Protein AF-A0A7K0PR00-F1 (afdb_monomer_lite)

Secondary structure (DSSP, 8-state):
--HHHHHHHHHHHHHHHHHHHHHHHH-HHHHHHHTT----HHHHHHHHHHHHHHHHHHHHHHHHHH------S--

pLDDT: mean 88.57, std 14.06, range [36.75, 98.0]

Foldseek 3Di:
DPLLVVLVVLQVVLVVLLVVLVCLQVPVVVVCVVVVHDPDPVSSVVSNVVSVVSNVVSVVSNVVSPPPDPPDPPD

Radius of gyration: 16.84 Å; chains: 1; bounding box: 43×29×36 Å

Sequence (75 aa):
MNYPAIRKTLQAGSIVFGASALFLLILPKLFLDLLALDTSDDLIWSMRMIGITVFALAGNMWNNASQSSDTRVGN

Structure (mmCIF, N/CA/C/O backbone):
data_AF-A0A7K0PR00-F1
#
_entry.id   AF-A0A7K0PR00-F1
#
loop_
_atom_site.group_PDB
_atom_site.id
_atom_site.type_symbol
_atom_site.label_atom_id
_atom_site.label_alt_id
_atom_site.label_comp_id
_atom_site.label_asym_id
_atom_site.label_entity_id
_atom_site.label_seq_id
_atom_site.pdbx_PDB_ins_code
_atom_site.Cartn_x
_atom_site.Cartn_y
_atom_site.Cartn_z
_atom_site.occupancy
_atom_site.B_iso_or_equiv
_atom_site.auth_seq_id
_atom_site.auth_comp_id
_atom_site.auth_asym_id
_atom_site.auth_atom_id
_atom_site.pdbx_PDB_model_num
ATOM 1 N N . MET A 1 1 ? 23.529 -7.054 -15.300 1.00 61.88 1 MET A N 1
ATOM 2 C CA . MET A 1 1 ? 22.159 -6.996 -14.732 1.00 61.88 1 MET A CA 1
ATOM 3 C C . MET A 1 1 ? 21.287 -6.136 -15.628 1.00 61.88 1 MET A C 1
ATOM 5 O O . MET A 1 1 ? 21.769 -5.128 -16.124 1.00 61.88 1 MET A O 1
ATOM 9 N N . ASN A 1 2 ? 20.035 -6.529 -15.871 1.00 76.50 2 ASN A N 1
ATOM 10 C CA . ASN A 1 2 ? 19.128 -5.776 -16.740 1.00 76.50 2 ASN A CA 1
ATOM 11 C C . ASN A 1 2 ? 18.466 -4.623 -15.957 1.00 76.50 2 ASN A C 1
ATOM 13 O O . ASN A 1 2 ? 17.316 -4.727 -15.530 1.00 76.50 2 ASN A O 1
ATOM 17 N N . TYR A 1 3 ? 19.218 -3.543 -15.716 1.00 79.62 3 TYR A N 1
ATOM 18 C CA . TYR A 1 3 ? 18.770 -2.377 -14.938 1.00 79.62 3 TYR A CA 1
ATOM 19 C C . TYR A 1 3 ? 17.424 -1.783 -15.402 1.00 79.62 3 TYR A C 1
ATOM 21 O O . TYR A 1 3 ? 16.603 -1.468 -14.538 1.00 79.62 3 TYR A O 1
ATOM 29 N N . PRO A 1 4 ? 17.125 -1.684 -16.716 1.00 81.81 4 PRO A N 1
ATOM 30 C CA . PRO A 1 4 ? 15.818 -1.229 -17.191 1.00 81.81 4 PRO A CA 1
ATOM 31 C C . PRO A 1 4 ? 14.655 -2.114 -16.723 1.00 81.81 4 PRO A C 1
ATOM 33 O O . PRO A 1 4 ? 13.625 -1.597 -16.291 1.00 81.81 4 PRO A O 1
ATOM 36 N N . ALA A 1 5 ? 14.823 -3.441 -16.756 1.00 84.31 5 ALA A N 1
ATOM 37 C CA . ALA A 1 5 ? 13.793 -4.373 -16.300 1.00 84.31 5 ALA A CA 1
ATOM 38 C C . ALA A 1 5 ? 13.565 -4.267 -14.785 1.00 84.31 5 ALA A C 1
ATOM 40 O O . ALA A 1 5 ? 12.421 -4.210 -14.345 1.00 84.31 5 ALA A O 1
ATOM 41 N N . ILE A 1 6 ? 14.636 -4.144 -13.991 1.00 86.88 6 ILE A N 1
ATOM 42 C CA . ILE A 1 6 ? 14.531 -3.965 -12.533 1.00 86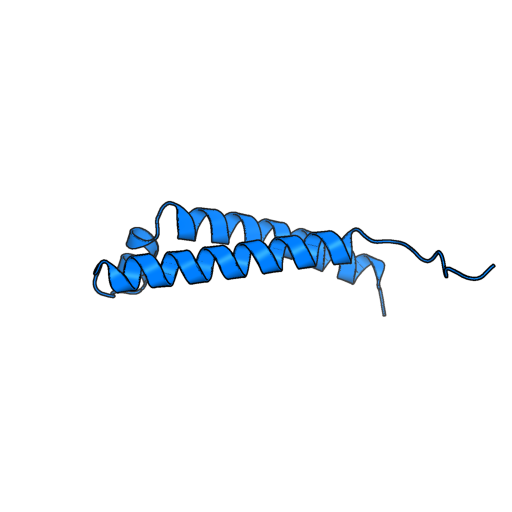.88 6 ILE A CA 1
ATOM 43 C C . ILE A 1 6 ? 13.794 -2.662 -12.189 1.00 86.88 6 ILE A C 1
ATOM 45 O O . ILE A 1 6 ? 12.933 -2.661 -11.311 1.00 86.88 6 ILE A O 1
ATOM 49 N N . ARG A 1 7 ? 14.066 -1.563 -12.905 1.00 86.62 7 ARG A N 1
ATOM 50 C CA . ARG A 1 7 ? 13.351 -0.287 -12.722 1.00 86.62 7 ARG A CA 1
ATOM 51 C C . ARG A 1 7 ? 11.862 -0.413 -13.034 1.00 86.62 7 ARG A C 1
ATOM 53 O O . ARG A 1 7 ? 11.041 0.093 -12.275 1.00 86.62 7 ARG A O 1
ATOM 60 N N . LYS A 1 8 ? 11.506 -1.120 -14.110 1.00 87.69 8 LYS A N 1
ATOM 61 C CA . LYS A 1 8 ? 10.101 -1.384 -14.459 1.00 87.69 8 LYS A CA 1
ATOM 62 C C . LYS A 1 8 ? 9.396 -2.223 -13.399 1.00 87.69 8 LYS A C 1
ATOM 64 O O . LYS A 1 8 ? 8.281 -1.880 -13.017 1.00 87.69 8 LYS A O 1
ATOM 69 N N . THR A 1 9 ? 10.058 -3.248 -12.867 1.00 90.19 9 THR A N 1
ATOM 70 C CA . THR A 1 9 ? 9.527 -4.032 -11.745 1.00 90.19 9 THR A CA 1
ATOM 71 C C . THR A 1 9 ? 9.331 -3.169 -10.501 1.00 90.19 9 THR A C 1
ATOM 73 O O . THR A 1 9 ? 8.283 -3.255 -9.870 1.00 90.19 9 THR A O 1
ATOM 76 N N . LEU A 1 10 ? 10.286 -2.293 -10.168 1.00 90.81 10 LEU A N 1
ATOM 77 C CA . LEU A 1 10 ? 10.144 -1.373 -9.035 1.00 90.81 10 LEU A CA 1
ATOM 78 C C . LEU A 1 10 ? 8.975 -0.393 -9.217 1.00 90.81 10 LEU A C 1
ATOM 80 O O . LEU A 1 10 ? 8.253 -0.160 -8.255 1.00 90.81 10 LEU A O 1
ATOM 84 N N . GLN A 1 11 ? 8.777 0.158 -10.422 1.00 90.81 11 GLN A N 1
ATOM 85 C CA . GLN A 1 11 ? 7.640 1.039 -10.731 1.00 90.81 11 GLN A CA 1
ATOM 86 C C . GLN A 1 11 ? 6.301 0.306 -10.624 1.00 90.81 11 GLN A C 1
ATOM 88 O O . GLN A 1 11 ? 5.352 0.829 -10.049 1.00 90.81 11 GLN A O 1
ATOM 93 N N . ALA A 1 12 ? 6.213 -0.915 -11.157 1.00 93.50 12 ALA A N 1
ATOM 94 C CA . ALA A 1 12 ? 5.008 -1.728 -11.022 1.00 93.50 12 ALA A CA 1
ATOM 95 C C . ALA A 1 12 ? 4.728 -2.049 -9.544 1.00 93.50 12 ALA A C 1
ATOM 97 O O . ALA A 1 12 ? 3.603 -1.889 -9.073 1.00 93.50 12 ALA A O 1
ATOM 98 N N . GLY A 1 13 ? 5.769 -2.429 -8.798 1.00 93.12 13 GLY A N 1
ATOM 99 C CA . GLY A 1 13 ? 5.686 -2.702 -7.368 1.00 93.12 13 GLY A CA 1
ATOM 100 C C . GLY A 1 13 ? 5.204 -1.495 -6.568 1.00 93.12 13 GLY A C 1
ATOM 101 O O . GLY A 1 13 ? 4.299 -1.635 -5.752 1.00 93.12 13 GLY A O 1
ATOM 102 N N . SER A 1 14 ? 5.738 -0.297 -6.817 1.00 95.00 14 SER A N 1
ATOM 103 C CA . SER A 1 14 ? 5.327 0.900 -6.077 1.00 95.00 14 SER A CA 1
ATOM 104 C C . SER A 1 14 ? 3.882 1.321 -6.341 1.00 95.00 14 SER A C 1
ATOM 106 O O . SER A 1 14 ? 3.245 1.824 -5.419 1.00 95.00 14 SER A O 1
ATOM 108 N N . ILE A 1 15 ? 3.317 1.060 -7.525 1.00 95.38 15 ILE A N 1
ATOM 109 C CA . ILE A 1 15 ? 1.876 1.266 -7.755 1.00 95.38 15 ILE A CA 1
ATOM 110 C C . ILE A 1 15 ? 1.060 0.310 -6.884 1.00 95.38 15 ILE A C 1
ATOM 112 O O . ILE A 1 15 ? 0.160 0.751 -6.170 1.00 95.38 15 ILE A O 1
ATOM 116 N N . VAL A 1 16 ? 1.370 -0.990 -6.919 1.00 96.19 16 VAL A N 1
ATOM 117 C CA . VAL A 1 16 ? 0.601 -2.010 -6.183 1.00 96.19 16 VAL A CA 1
ATOM 118 C C . VAL A 1 16 ? 0.704 -1.782 -4.674 1.00 96.19 16 VAL A C 1
ATOM 120 O O . VAL A 1 16 ? -0.312 -1.778 -3.977 1.00 96.19 16 VAL A O 1
ATOM 123 N N . PHE A 1 17 ? 1.912 -1.527 -4.167 1.00 95.75 17 PHE A N 1
ATOM 124 C CA . PHE A 1 17 ? 2.129 -1.225 -2.752 1.00 95.75 17 PHE A CA 1
ATOM 125 C C . PHE A 1 17 ? 1.485 0.100 -2.339 1.00 95.75 17 PHE A C 1
ATOM 127 O O . PHE A 1 17 ? 0.838 0.151 -1.297 1.00 95.75 17 PHE A O 1
ATOM 134 N N . GLY A 1 18 ? 1.595 1.151 -3.155 1.00 96.38 18 GLY A N 1
ATOM 135 C CA . GLY A 1 18 ? 0.974 2.447 -2.875 1.00 96.38 18 GLY A CA 1
ATOM 136 C C . GLY A 1 18 ? -0.555 2.376 -2.833 1.00 96.38 18 GLY A C 1
ATOM 137 O O . GLY A 1 18 ? -1.172 2.916 -1.916 1.00 96.38 18 GLY A O 1
ATOM 138 N N . ALA A 1 19 ? -1.172 1.651 -3.769 1.00 96.75 19 ALA A N 1
ATOM 139 C CA . ALA A 1 19 ? -2.616 1.417 -3.777 1.00 96.75 19 ALA A CA 1
ATOM 140 C C . ALA A 1 19 ? -3.070 0.595 -2.559 1.00 96.75 19 ALA A C 1
ATOM 142 O O . ALA A 1 19 ? -4.060 0.935 -1.911 1.00 96.75 19 ALA A O 1
ATOM 143 N N . SER A 1 20 ? -2.312 -0.448 -2.207 1.00 95.31 20 SER A N 1
ATOM 144 C CA . SER A 1 20 ? -2.582 -1.276 -1.023 1.00 95.31 20 SER A CA 1
ATOM 145 C C . SER A 1 20 ? -2.480 -0.466 0.272 1.00 95.31 20 SER A C 1
ATOM 147 O O . SER A 1 20 ? -3.320 -0.599 1.160 1.00 95.31 20 SER A O 1
ATOM 149 N N . ALA A 1 21 ? -1.491 0.427 0.363 1.00 97.06 21 ALA A N 1
ATOM 150 C CA . ALA A 1 21 ? -1.322 1.328 1.496 1.00 97.06 21 ALA A CA 1
ATOM 151 C C . ALA A 1 21 ? -2.513 2.282 1.662 1.00 97.06 21 ALA A C 1
ATOM 153 O O . ALA A 1 21 ? -2.984 2.487 2.779 1.00 97.06 21 ALA A O 1
ATOM 154 N N . LEU A 1 22 ? -3.048 2.819 0.559 1.00 96.88 22 LEU A N 1
ATOM 155 C CA . LEU A 1 22 ? -4.243 3.661 0.602 1.00 96.88 22 LEU A CA 1
ATOM 156 C C . LEU A 1 22 ? -5.461 2.887 1.134 1.00 96.88 22 LEU A C 1
ATOM 158 O O . LEU A 1 22 ? -6.204 3.405 1.966 1.00 96.88 22 LEU A O 1
ATOM 162 N N . PHE A 1 23 ? -5.630 1.631 0.715 1.00 95.31 23 PHE A N 1
ATOM 163 C CA . PHE A 1 23 ? -6.672 0.749 1.246 1.00 95.31 23 PHE A CA 1
ATOM 164 C C . PHE A 1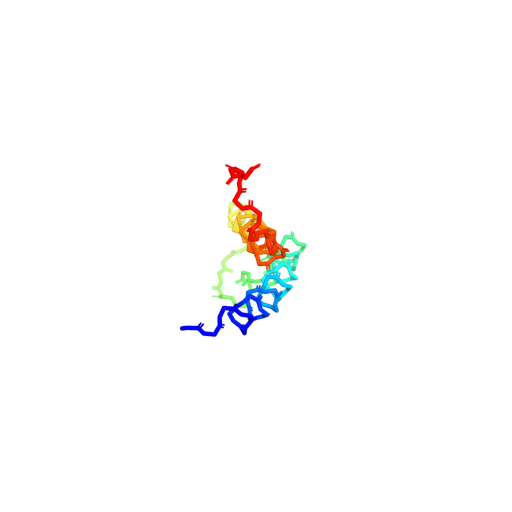 23 ? -6.518 0.500 2.753 1.00 95.31 23 PHE A C 1
ATOM 166 O O . PHE A 1 23 ? -7.502 0.608 3.481 1.00 95.31 23 PHE A O 1
ATOM 173 N N . LEU A 1 24 ? -5.297 0.240 3.233 1.00 95.00 24 LEU A N 1
ATOM 174 C CA . LEU A 1 24 ? -4.995 0.086 4.664 1.00 95.00 24 LEU A CA 1
ATOM 175 C C . LEU A 1 24 ? -5.328 1.345 5.482 1.00 95.00 24 LEU A C 1
ATOM 177 O O . LEU A 1 24 ? -5.786 1.237 6.619 1.00 95.00 24 LEU A O 1
ATOM 181 N N . LEU A 1 25 ? -5.135 2.539 4.913 1.00 95.81 25 LEU A N 1
ATOM 182 C CA . LEU A 1 25 ? -5.444 3.807 5.585 1.00 95.81 25 LEU A CA 1
ATOM 183 C C . LEU A 1 25 ? -6.948 4.071 5.701 1.00 95.81 25 LEU A C 1
ATOM 185 O O . LEU A 1 25 ? -7.412 4.538 6.747 1.00 95.81 25 LEU A O 1
ATOM 189 N N . ILE A 1 26 ? -7.697 3.788 4.633 1.00 97.00 26 ILE A N 1
ATOM 190 C CA . ILE A 1 26 ? -9.135 4.081 4.545 1.00 97.00 26 ILE A CA 1
ATOM 191 C C . ILE A 1 26 ? -9.964 2.993 5.238 1.00 97.00 26 ILE A C 1
ATOM 193 O O . ILE A 1 26 ? -10.923 3.309 5.941 1.00 97.00 26 ILE A O 1
ATOM 197 N N . LEU A 1 27 ? -9.586 1.722 5.079 1.00 96.56 27 LEU A N 1
ATOM 198 C CA . LE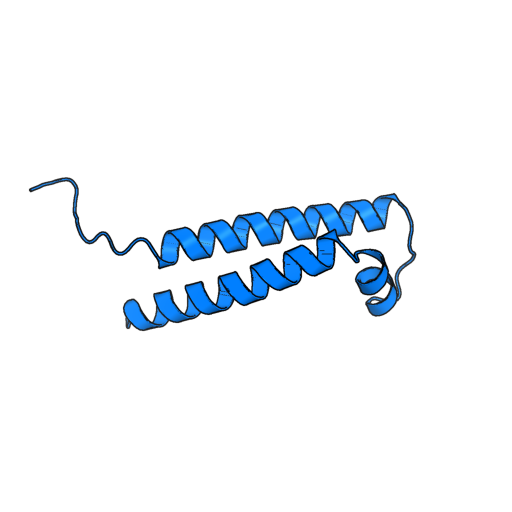U A 1 27 ? -10.335 0.554 5.554 1.00 96.56 27 LEU A CA 1
ATOM 199 C C . LEU A 1 27 ? -9.522 -0.318 6.536 1.00 96.56 27 LEU A C 1
ATOM 201 O O . LEU A 1 27 ? -9.461 -1.532 6.353 1.00 96.56 27 LEU A O 1
ATOM 205 N N . PRO A 1 28 ? -8.932 0.233 7.616 1.00 96.00 28 PRO A N 1
ATOM 206 C CA . PRO A 1 28 ? -8.091 -0.545 8.532 1.00 96.00 28 PRO A CA 1
ATOM 207 C C . PRO A 1 28 ? -8.856 -1.684 9.227 1.00 96.00 28 PRO A C 1
ATOM 209 O O . PRO A 1 28 ? -8.29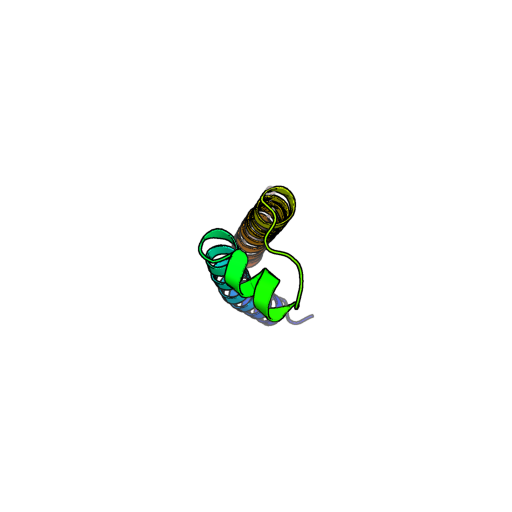4 -2.751 9.451 1.00 96.00 28 PRO A O 1
ATOM 212 N N . LYS A 1 29 ? -10.152 -1.490 9.516 1.00 96.19 29 LYS A N 1
ATOM 213 C CA . LYS A 1 29 ? -11.007 -2.514 10.140 1.00 96.19 29 LYS A CA 1
ATOM 214 C C . LYS A 1 29 ? -11.190 -3.743 9.255 1.00 96.19 29 LYS A C 1
ATOM 216 O O . LYS A 1 29 ? -11.090 -4.847 9.758 1.00 96.19 29 LYS A O 1
ATOM 221 N N . LEU A 1 30 ? -11.339 -3.553 7.940 1.00 95.50 30 LEU A N 1
ATOM 222 C CA . LEU A 1 30 ? -11.442 -4.671 7.000 1.00 95.50 30 LEU A CA 1
ATOM 223 C C . LEU A 1 30 ? -10.204 -5.571 7.086 1.00 95.50 30 LEU A C 1
ATOM 225 O O . LEU A 1 30 ? -10.329 -6.787 7.084 1.00 95.50 30 LEU A O 1
ATOM 229 N N . PHE A 1 31 ? -9.009 -4.987 7.190 1.00 94.12 31 PHE A N 1
ATOM 230 C CA . PHE A 1 31 ? -7.784 -5.769 7.349 1.00 94.12 31 PHE A CA 1
ATOM 231 C C . PHE A 1 31 ? -7.735 -6.488 8.699 1.00 94.12 31 PHE A C 1
ATOM 233 O O . PHE A 1 31 ? -7.371 -7.657 8.733 1.00 94.12 31 PHE A O 1
ATOM 240 N N . LEU A 1 32 ? -8.130 -5.833 9.792 1.00 96.19 32 LEU A N 1
ATOM 241 C CA . LEU A 1 32 ? -8.209 -6.476 11.109 1.00 96.19 32 LEU A CA 1
ATOM 242 C C . LEU A 1 32 ? -9.191 -7.655 11.116 1.00 96.19 32 LEU A C 1
ATOM 244 O O . LEU A 1 32 ? -8.829 -8.731 11.587 1.00 96.19 32 LEU A O 1
ATOM 248 N N . ASP A 1 33 ? -10.361 -7.489 10.497 1.00 96.19 33 ASP A N 1
ATOM 249 C CA . ASP A 1 33 ? -11.370 -8.540 10.349 1.00 96.19 33 ASP A CA 1
ATOM 250 C C . ASP A 1 33 ? -10.837 -9.714 9.513 1.00 96.19 33 ASP A C 1
ATOM 252 O O . ASP A 1 33 ? -10.988 -10.874 9.894 1.00 96.19 33 ASP A O 1
ATOM 256 N N . LEU A 1 34 ? -10.158 -9.428 8.393 1.00 94.62 34 LEU A N 1
ATOM 257 C CA . LEU A 1 34 ? -9.528 -10.451 7.548 1.00 94.62 34 LEU A CA 1
ATOM 258 C C . LEU A 1 34 ? -8.409 -11.207 8.272 1.00 94.62 34 LEU A C 1
ATOM 260 O O . LEU A 1 34 ? -8.177 -12.380 7.983 1.00 94.62 34 LEU A O 1
ATOM 264 N N . LEU A 1 35 ? -7.711 -10.546 9.196 1.00 94.12 35 LEU A N 1
ATOM 265 C CA . LEU A 1 35 ? -6.699 -11.172 10.042 1.00 94.12 35 LEU A CA 1
ATOM 266 C C . LEU A 1 35 ? -7.311 -11.894 11.260 1.00 94.12 35 LEU A C 1
ATOM 268 O O . LEU A 1 35 ? -6.576 -12.572 11.975 1.00 94.12 35 LEU A O 1
ATOM 272 N N . ALA A 1 36 ? -8.626 -11.784 11.485 1.00 96.06 36 ALA A N 1
ATOM 273 C CA . ALA A 1 36 ? -9.326 -12.267 12.675 1.00 96.06 36 ALA A CA 1
ATOM 274 C C . ALA A 1 36 ? -8.764 -11.689 13.995 1.00 96.06 36 ALA A C 1
ATOM 276 O O . ALA A 1 36 ? -8.657 -12.398 14.998 1.00 96.06 36 ALA A O 1
ATOM 277 N N . LEU A 1 37 ? -8.393 -10.401 13.992 1.00 94.62 37 LEU A N 1
ATOM 278 C CA . LEU A 1 37 ? -8.011 -9.641 15.189 1.00 94.62 37 LEU A CA 1
ATOM 279 C C . LEU A 1 37 ? -9.146 -8.727 15.665 1.00 94.62 37 LEU A C 1
ATOM 281 O O . LEU A 1 37 ? -10.066 -8.402 14.921 1.00 94.62 37 LEU A O 1
ATOM 285 N N . ASP A 1 38 ? -9.044 -8.284 16.919 1.00 93.25 38 ASP A N 1
ATOM 286 C CA . ASP A 1 38 ? -9.953 -7.292 17.491 1.00 93.25 38 ASP A CA 1
ATOM 287 C C . ASP A 1 38 ? -9.813 -5.923 16.797 1.00 93.25 38 ASP A C 1
ATOM 289 O O . ASP A 1 38 ? -8.739 -5.528 16.336 1.00 93.25 38 ASP A O 1
ATOM 293 N N . THR A 1 39 ? -10.902 -5.165 16.758 1.00 94.06 39 THR A N 1
ATOM 294 C CA . THR A 1 39 ? -10.979 -3.831 16.155 1.00 94.06 39 THR A CA 1
ATOM 295 C C . THR A 1 39 ? -10.834 -2.728 17.201 1.00 94.06 39 THR A C 1
ATOM 297 O O . THR A 1 39 ? -11.632 -1.788 17.231 1.00 94.06 39 THR A O 1
ATOM 300 N N . SER A 1 40 ? -9.829 -2.838 18.072 1.00 96.25 40 SER A N 1
ATOM 301 C CA . SER A 1 40 ? -9.530 -1.797 19.059 1.00 96.25 40 SER A CA 1
ATOM 302 C C . SER A 1 40 ? -8.909 -0.558 18.403 1.00 96.25 40 SER A C 1
ATOM 304 O O . SER A 1 40 ? -8.276 -0.639 17.344 1.00 96.25 40 SER A O 1
ATOM 306 N N . ASP A 1 41 ? -9.071 0.606 19.037 1.00 96.12 41 ASP A N 1
ATOM 307 C CA . ASP A 1 41 ? -8.565 1.877 18.503 1.00 96.12 41 ASP A CA 1
ATOM 308 C C . ASP A 1 41 ? -7.040 1.865 18.305 1.00 96.12 41 ASP A C 1
ATOM 310 O O . ASP A 1 41 ? -6.544 2.358 17.288 1.00 96.12 41 ASP A O 1
ATOM 314 N N . ASP A 1 42 ? -6.301 1.229 19.218 1.00 97.06 42 ASP A N 1
ATOM 315 C CA . ASP A 1 42 ? -4.841 1.086 19.139 1.00 97.06 42 ASP A CA 1
ATOM 316 C C . ASP A 1 42 ? -4.408 0.251 17.926 1.00 97.06 42 ASP A C 1
ATOM 318 O O . ASP A 1 42 ? -3.435 0.576 17.234 1.00 97.06 42 ASP A O 1
ATOM 322 N N . LEU A 1 43 ? -5.147 -0.818 17.619 1.00 96.50 43 LEU A N 1
ATOM 323 C CA . LEU A 1 43 ? -4.852 -1.697 16.487 1.00 96.50 43 LEU A CA 1
ATOM 324 C C . LEU A 1 43 ? -5.219 -1.043 15.157 1.00 96.50 43 LEU A C 1
ATOM 326 O O . LEU A 1 43 ? -4.468 -1.143 14.184 1.00 96.50 43 LEU A O 1
ATOM 330 N N . ILE A 1 44 ? -6.326 -0.303 15.125 1.00 97.00 44 ILE A N 1
ATOM 331 C CA . ILE A 1 44 ? -6.716 0.519 13.976 1.00 97.00 44 ILE A CA 1
ATOM 332 C C . ILE A 1 44 ? -5.637 1.566 13.684 1.00 97.00 44 ILE A C 1
ATOM 334 O O . ILE A 1 44 ? -5.249 1.755 12.527 1.00 97.00 44 ILE A O 1
ATOM 338 N N . TRP A 1 45 ? -5.120 2.226 14.720 1.00 96.88 45 TRP A N 1
ATOM 339 C CA . TRP A 1 45 ? -4.012 3.165 14.578 1.00 96.88 45 TRP A CA 1
ATOM 340 C C . TRP A 1 45 ? -2.738 2.483 14.097 1.00 96.88 45 TRP A C 1
ATOM 342 O O . TRP A 1 45 ? -2.089 2.989 13.182 1.00 96.88 45 TRP A O 1
ATOM 352 N N . SER A 1 46 ? -2.419 1.309 14.635 1.00 96.38 46 SER A N 1
ATOM 353 C CA . SER A 1 46 ? -1.268 0.516 14.197 1.00 96.38 46 SER A CA 1
ATOM 354 C C . SER A 1 46 ? -1.347 0.183 12.702 1.00 96.38 46 SER A C 1
ATOM 356 O O . SER A 1 46 ? -0.379 0.399 11.972 1.00 96.38 46 SER A O 1
ATOM 358 N N . MET A 1 47 ? -2.518 -0.234 12.210 1.00 97.00 47 MET A N 1
ATOM 359 C CA . MET A 1 47 ? -2.748 -0.488 10.780 1.00 97.00 47 MET A CA 1
ATOM 360 C C . MET A 1 47 ? -2.552 0.765 9.923 1.00 97.00 47 MET A C 1
ATOM 362 O O . MET A 1 47 ? -1.952 0.697 8.848 1.00 97.00 47 MET A O 1
ATOM 366 N N . ARG A 1 48 ? -2.991 1.931 10.408 1.00 97.38 48 ARG A N 1
ATOM 367 C CA . ARG A 1 48 ? -2.756 3.203 9.712 1.00 97.38 48 ARG A CA 1
ATOM 368 C C . ARG A 1 48 ? -1.277 3.565 9.664 1.00 97.38 48 ARG A C 1
ATOM 370 O O . ARG A 1 48 ? -0.807 3.976 8.610 1.00 97.38 48 ARG A O 1
ATOM 377 N N . MET A 1 49 ? -0.532 3.373 10.751 1.00 98.00 49 MET A N 1
ATOM 378 C CA . MET A 1 49 ? 0.913 3.630 10.770 1.00 98.00 49 MET A CA 1
ATOM 379 C C . MET A 1 49 ? 1.651 2.737 9.770 1.00 98.00 49 MET A C 1
ATOM 381 O O . MET A 1 49 ? 2.467 3.241 9.000 1.00 98.00 49 MET A O 1
ATOM 385 N N . ILE A 1 50 ? 1.293 1.450 9.699 1.00 96.44 50 ILE A N 1
ATOM 386 C CA . ILE A 1 50 ? 1.801 0.532 8.668 1.00 96.44 50 ILE A CA 1
ATOM 387 C C . ILE A 1 50 ? 1.474 1.072 7.271 1.00 96.44 50 ILE A C 1
ATOM 389 O O . ILE A 1 50 ? 2.365 1.173 6.428 1.00 96.44 50 ILE A O 1
ATOM 393 N N . GLY A 1 51 ? 0.223 1.479 7.033 1.00 97.12 51 GLY A N 1
ATOM 394 C CA . GLY A 1 51 ? -0.199 2.092 5.773 1.00 97.12 51 GLY A CA 1
ATOM 395 C C . GLY A 1 51 ? 0.649 3.309 5.387 1.00 97.12 51 GLY A C 1
ATOM 396 O O . GLY A 1 51 ? 1.144 3.374 4.264 1.00 97.12 51 GLY A O 1
ATOM 397 N N . ILE A 1 52 ? 0.898 4.240 6.316 1.00 97.75 52 ILE A N 1
ATOM 398 C CA . ILE A 1 52 ? 1.744 5.424 6.078 1.00 97.75 52 ILE A CA 1
ATOM 399 C C . ILE A 1 52 ? 3.170 5.003 5.703 1.00 97.75 52 ILE A C 1
ATOM 401 O O . ILE A 1 52 ? 3.731 5.521 4.735 1.00 97.75 52 ILE A O 1
ATOM 405 N N . THR A 1 53 ? 3.762 4.054 6.432 1.00 97.31 53 THR A N 1
ATOM 406 C CA . THR A 1 53 ? 5.119 3.564 6.153 1.00 97.31 53 THR A CA 1
ATOM 407 C C . THR A 1 53 ? 5.210 2.923 4.770 1.00 97.31 53 THR A C 1
ATOM 409 O O . THR A 1 53 ? 6.120 3.247 4.006 1.00 97.31 53 THR A O 1
ATOM 412 N N . VAL A 1 54 ? 4.256 2.061 4.409 1.00 97.19 54 VAL A N 1
ATOM 413 C CA . VAL A 1 54 ? 4.225 1.416 3.087 1.00 97.19 54 VAL A CA 1
ATOM 414 C C . VAL A 1 54 ? 4.026 2.454 1.985 1.00 97.19 54 VAL A C 1
ATOM 416 O O . VAL A 1 54 ? 4.699 2.380 0.959 1.00 97.19 54 VAL A O 1
ATOM 419 N N . PHE A 1 55 ? 3.174 3.458 2.199 1.00 97.31 55 PHE A N 1
ATOM 420 C CA . PHE A 1 55 ? 2.978 4.549 1.245 1.00 97.31 55 PHE A CA 1
ATOM 421 C C . PHE A 1 55 ? 4.270 5.346 1.013 1.00 97.31 55 PHE A C 1
ATOM 423 O O . PHE A 1 55 ? 4.657 5.592 -0.131 1.00 97.31 55 PHE A O 1
ATOM 430 N N . ALA A 1 56 ? 4.984 5.695 2.088 1.00 96.94 56 ALA A N 1
ATOM 431 C CA . ALA A 1 56 ? 6.263 6.393 2.004 1.00 96.94 56 ALA A CA 1
ATOM 432 C C . ALA A 1 56 ? 7.327 5.562 1.266 1.00 96.94 56 ALA A C 1
ATOM 434 O O . ALA A 1 56 ? 8.018 6.086 0.387 1.00 96.94 56 ALA A O 1
ATOM 435 N N . LEU A 1 57 ? 7.432 4.261 1.565 1.00 96.38 57 LEU A N 1
ATOM 436 C CA . LEU A 1 57 ? 8.345 3.353 0.862 1.00 96.38 57 LEU A CA 1
ATOM 437 C C . LEU A 1 57 ? 7.977 3.208 -0.619 1.00 96.38 57 LEU A C 1
ATOM 439 O O . LEU A 1 57 ? 8.863 3.271 -1.469 1.00 96.38 57 LEU A O 1
ATOM 443 N N . ALA A 1 58 ? 6.691 3.068 -0.948 1.00 96.06 58 ALA A N 1
ATOM 444 C CA . ALA A 1 58 ? 6.219 2.987 -2.327 1.00 96.06 58 ALA A CA 1
ATOM 445 C C . ALA A 1 58 ? 6.590 4.252 -3.120 1.00 96.06 58 ALA A C 1
ATOM 447 O O . ALA A 1 58 ? 7.134 4.157 -4.222 1.00 96.06 58 ALA A O 1
ATOM 448 N N . GLY A 1 59 ? 6.392 5.437 -2.535 1.00 93.81 59 GLY A N 1
ATOM 449 C CA . GLY A 1 59 ? 6.842 6.699 -3.126 1.00 93.81 59 GLY A CA 1
ATOM 450 C C . GLY A 1 59 ? 8.362 6.752 -3.323 1.00 93.81 59 GLY A C 1
ATOM 451 O O . GLY A 1 59 ? 8.839 7.152 -4.387 1.00 93.81 59 GLY A O 1
ATOM 452 N N . ASN A 1 60 ? 9.133 6.284 -2.338 1.00 93.62 60 ASN A N 1
ATOM 453 C CA . ASN A 1 60 ? 10.592 6.215 -2.425 1.00 93.62 60 ASN A CA 1
ATOM 454 C C . ASN A 1 60 ? 11.057 5.281 -3.561 1.00 93.62 60 ASN A C 1
ATOM 456 O O . ASN A 1 60 ? 11.904 5.660 -4.372 1.00 93.62 60 ASN A O 1
ATOM 460 N N . MET A 1 61 ? 10.434 4.105 -3.692 1.00 93.81 61 MET A N 1
ATOM 461 C CA . MET A 1 61 ? 10.689 3.144 -4.771 1.00 93.81 61 MET A CA 1
ATOM 462 C C . MET A 1 61 ? 10.344 3.715 -6.150 1.00 93.81 61 MET A C 1
ATOM 464 O O . MET A 1 61 ? 11.137 3.574 -7.081 1.00 93.81 61 MET A O 1
ATOM 468 N N . TRP A 1 62 ? 9.190 4.379 -6.290 1.00 92.25 62 TRP A N 1
ATOM 469 C CA . TRP A 1 62 ? 8.789 5.033 -7.540 1.00 92.25 62 TRP A CA 1
ATOM 470 C C . TRP A 1 62 ? 9.791 6.113 -7.958 1.00 92.25 62 TRP A C 1
ATOM 472 O O . TRP A 1 62 ? 10.201 6.157 -9.121 1.00 92.25 62 TRP A O 1
ATOM 482 N N . ASN A 1 63 ? 10.213 6.957 -7.013 1.00 90.62 63 ASN A N 1
ATOM 483 C CA . ASN A 1 63 ? 11.192 8.011 -7.259 1.00 90.62 63 ASN A CA 1
ATOM 484 C C . ASN A 1 63 ? 12.542 7.419 -7.703 1.00 90.62 63 ASN A C 1
ATOM 486 O O . ASN A 1 63 ? 13.052 7.767 -8.767 1.00 90.62 63 ASN A O 1
ATOM 490 N N . ASN A 1 64 ? 13.076 6.454 -6.950 1.00 88.44 64 ASN A N 1
ATOM 491 C CA . ASN A 1 64 ? 14.353 5.809 -7.265 1.00 88.44 64 ASN A CA 1
ATOM 492 C C . ASN A 1 64 ? 14.331 5.092 -8.629 1.00 88.44 64 ASN A C 1
ATOM 494 O O . ASN A 1 64 ? 15.286 5.156 -9.403 1.00 88.44 64 ASN A O 1
ATOM 498 N N . ALA A 1 65 ? 13.218 4.439 -8.966 1.00 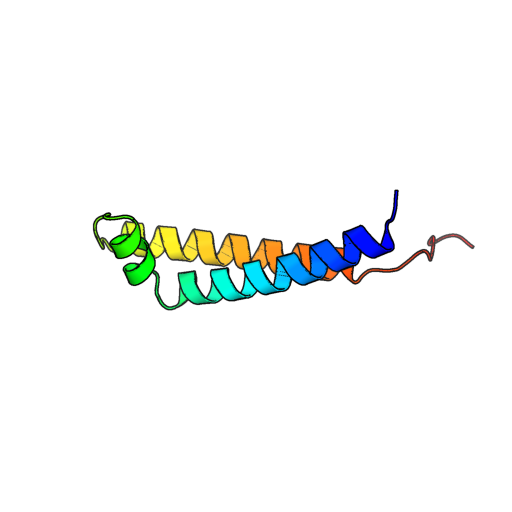86.19 65 ALA A N 1
ATOM 499 C CA . ALA A 1 65 ? 13.070 3.756 -10.244 1.00 86.19 65 ALA A CA 1
ATOM 500 C C . ALA A 1 65 ? 12.968 4.723 -11.432 1.00 86.19 65 ALA A C 1
ATOM 502 O O . ALA A 1 65 ? 13.493 4.414 -12.504 1.00 86.19 65 ALA A O 1
ATOM 503 N N . SER A 1 66 ? 12.335 5.883 -11.223 1.00 80.19 66 SER A N 1
ATOM 504 C CA . SER A 1 66 ? 12.130 6.926 -12.236 1.00 80.19 66 SER A CA 1
ATOM 505 C C . SER A 1 66 ? 13.363 7.808 -12.459 1.00 80.19 66 SER A C 1
ATOM 507 O O . SER A 1 66 ? 13.513 8.379 -13.538 1.00 80.19 66 SER A O 1
ATOM 509 N N . GLN A 1 67 ? 14.281 7.885 -11.492 1.00 74.12 67 GLN A N 1
ATOM 510 C CA . GLN A 1 67 ? 15.573 8.551 -11.667 1.00 74.12 67 GLN A CA 1
ATOM 511 C C . GLN A 1 67 ? 16.486 7.741 -12.601 1.00 74.12 67 GLN A C 1
ATOM 513 O O . GLN A 1 67 ? 17.166 6.804 -12.183 1.00 74.12 67 GLN A O 1
ATOM 518 N N . SER A 1 68 ? 16.499 8.108 -13.885 1.00 58.84 68 SER A N 1
ATOM 519 C CA . SER A 1 68 ? 17.357 7.531 -14.934 1.00 58.84 68 SER A CA 1
ATOM 520 C C . SER A 1 68 ? 18.689 8.279 -15.117 1.00 58.84 68 SER A C 1
ATOM 522 O O . SER A 1 68 ? 19.323 8.147 -16.163 1.00 58.84 68 SER A O 1
ATOM 524 N N . SER A 1 69 ? 19.107 9.105 -14.153 1.00 55.72 69 SER A N 1
ATOM 525 C CA . SER A 1 69 ? 20.282 9.967 -14.301 1.00 55.72 69 SER A CA 1
ATOM 526 C C . SER A 1 69 ? 21.581 9.158 -14.300 1.00 55.72 69 SER A C 1
ATOM 528 O O . SER A 1 69 ? 22.153 8.874 -13.251 1.00 55.72 69 SER A O 1
ATOM 530 N N . ASP A 1 70 ? 22.055 8.853 -15.506 1.00 55.62 70 ASP A N 1
ATOM 531 C CA . ASP A 1 70 ? 23.459 8.567 -15.826 1.00 55.62 70 ASP A CA 1
ATOM 532 C C . ASP A 1 70 ? 24.281 9.870 -15.953 1.00 55.62 70 ASP A C 1
ATOM 534 O O . ASP A 1 70 ? 25.447 9.876 -16.339 1.00 55.62 70 ASP A O 1
ATOM 538 N N . THR A 1 71 ? 23.685 11.020 -15.612 1.00 53.34 71 THR A N 1
ATOM 539 C CA . THR A 1 71 ? 24.410 12.280 -15.447 1.00 53.34 71 THR A CA 1
ATOM 540 C C . THR A 1 71 ? 25.223 12.206 -14.161 1.00 53.34 71 THR A C 1
ATOM 542 O O . THR A 1 71 ? 24.800 12.670 -13.100 1.00 53.34 71 THR A O 1
ATOM 545 N N . ARG A 1 72 ? 26.411 11.602 -14.262 1.00 51.81 72 ARG A N 1
ATOM 546 C CA . ARG A 1 72 ? 27.523 11.879 -13.353 1.00 51.81 72 ARG A CA 1
ATOM 547 C C . ARG A 1 72 ? 27.642 13.399 -13.250 1.00 51.81 72 ARG A C 1
ATOM 549 O O . ARG A 1 72 ? 27.884 14.064 -14.253 1.00 51.81 72 ARG A O 1
ATOM 556 N N . VAL A 1 73 ? 27.445 13.953 -12.058 1.00 53.72 73 VAL A N 1
ATOM 557 C CA . VAL A 1 73 ? 27.812 15.344 -11.773 1.00 53.72 73 VAL A CA 1
ATOM 558 C C . VAL A 1 73 ? 29.339 15.387 -11.796 1.00 53.72 73 VAL A C 1
ATOM 560 O O . VAL A 1 73 ? 29.994 15.078 -10.805 1.00 53.72 73 VAL A O 1
ATOM 563 N N . GLY A 1 74 ? 29.899 15.618 -12.979 1.00 53.75 74 GLY A N 1
ATOM 564 C CA . GLY A 1 74 ? 31.329 15.522 -13.241 1.00 53.75 74 GLY A CA 1
ATOM 565 C C . GLY A 1 74 ? 31.604 15.224 -14.708 1.00 53.75 74 GLY A C 1
ATOM 566 O O . GLY A 1 74 ? 32.080 14.133 -15.024 1.00 53.75 74 GLY A O 1
ATOM 567 N N . ASN A 1 75 ? 31.275 16.179 -15.578 1.00 36.75 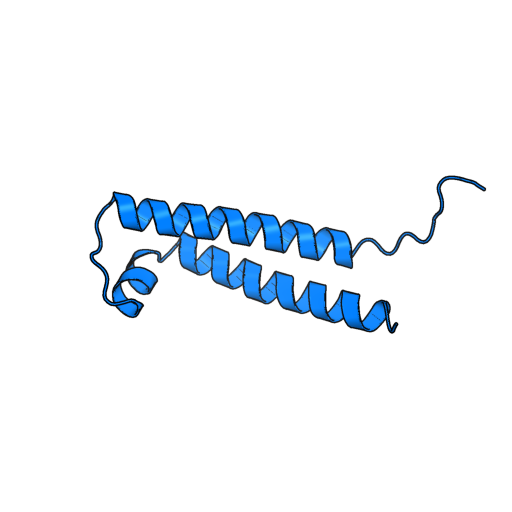75 ASN A N 1
ATOM 568 C CA . ASN A 1 75 ? 31.909 16.342 -16.881 1.00 36.75 75 ASN A CA 1
ATOM 569 C C . ASN A 1 75 ? 32.110 17.832 -17.147 1.00 36.75 75 ASN A C 1
ATOM 571 O O . ASN A 1 75 ? 31.147 18.586 -16.876 1.00 36.75 75 ASN A O 1
#